Protein AF-A0A420VRX1-F1 (afdb_monomer_lite)

Secondary structure (DSSP, 8-state):
---------TT-EEEETTT--EEE--TTS-------TT-EEEEE-SSB--EEEEGGG--S----PBPP--------------SHHHHHHHHHHHHTTSSS---PPP-

Sequence (107 aa):
MSADTTLLLRGINLLNLNSKKHTVSDEYGNFVLDYKLGDTIEFRHDHWQTKLVFGDKLTDSIFLKKRPIVLDEIVITRNRRNKEIDDLKEIEKEKNRETDHFFLRTF

Structure (mmCIF, N/CA/C/O backbone):
data_AF-A0A420VRX1-F1
#
_entry.id   AF-A0A420VRX1-F1
#
loop_
_atom_site.group_PDB
_atom_site.id
_atom_site.type_symbol
_atom_site.label_atom_id
_atom_site.label_alt_id
_atom_site.label_comp_id
_atom_site.label_asym_id
_atom_site.label_entity_id
_atom_site.label_seq_id
_atom_site.pdbx_PDB_ins_code
_atom_site.Cartn_x
_atom_site.Cartn_y
_atom_site.Cartn_z
_atom_site.occupancy
_atom_site.B_iso_or_equiv
_atom_site.auth_seq_id
_atom_site.auth_comp_id
_atom_site.auth_asym_id
_atom_site.auth_atom_id
_atom_site.pdbx_PDB_model_num
ATOM 1 N N . MET A 1 1 ? 8.529 -24.972 -19.224 1.00 35.50 1 MET A N 1
ATOM 2 C CA . MET A 1 1 ? 8.164 -24.905 -17.795 1.00 35.50 1 MET A CA 1
ATOM 3 C C . MET A 1 1 ? 8.775 -23.620 -17.258 1.00 35.50 1 MET A C 1
ATOM 5 O O . MET A 1 1 ? 9.970 -23.602 -17.005 1.00 35.50 1 MET A O 1
ATOM 9 N N . SER A 1 2 ? 8.023 -22.516 -17.261 1.00 42.00 2 SER A N 1
ATOM 10 C CA . SER A 1 2 ? 8.508 -21.239 -16.720 1.00 42.00 2 SER A CA 1
ATOM 11 C C . SER A 1 2 ? 8.392 -21.320 -15.204 1.00 42.00 2 SER A C 1
ATOM 13 O O . SER A 1 2 ? 7.307 -21.601 -14.705 1.00 42.00 2 SER A O 1
ATOM 15 N N . ALA A 1 3 ? 9.500 -21.162 -14.485 1.00 43.56 3 ALA A N 1
ATOM 16 C CA . ALA A 1 3 ? 9.465 -21.044 -13.037 1.00 43.56 3 ALA A CA 1
ATOM 17 C C . ALA A 1 3 ? 8.755 -19.728 -12.695 1.00 43.56 3 ALA A C 1
ATOM 19 O O . ALA A 1 3 ? 9.306 -18.655 -12.932 1.00 43.56 3 ALA A O 1
ATOM 20 N N . ASP A 1 4 ? 7.531 -19.804 -12.175 1.00 49.28 4 ASP A N 1
ATOM 21 C CA . ASP A 1 4 ? 6.858 -18.658 -11.564 1.00 49.28 4 ASP A CA 1
ATOM 22 C C . ASP A 1 4 ? 7.532 -18.367 -10.217 1.00 49.28 4 ASP A C 1
ATOM 24 O O . ASP A 1 4 ? 7.022 -18.679 -9.140 1.00 49.28 4 ASP A O 1
ATOM 28 N N . THR A 1 5 ? 8.743 -17.809 -10.262 1.00 55.91 5 THR A N 1
ATOM 29 C CA . THR A 1 5 ? 9.419 -17.288 -9.078 1.00 55.91 5 THR A CA 1
ATOM 30 C C . THR A 1 5 ? 8.644 -16.057 -8.625 1.00 55.91 5 THR A C 1
ATOM 32 O O . THR A 1 5 ? 8.841 -14.949 -9.126 1.00 55.91 5 THR A O 1
ATOM 35 N N . THR A 1 6 ? 7.719 -16.258 -7.686 1.00 69.81 6 THR A N 1
ATOM 36 C CA . THR A 1 6 ? 7.049 -15.163 -6.982 1.00 69.81 6 THR A CA 1
ATOM 37 C C . THR A 1 6 ? 8.113 -14.422 -6.181 1.00 69.81 6 THR A C 1
ATOM 39 O O . THR A 1 6 ? 8.519 -14.854 -5.105 1.00 69.81 6 THR A O 1
ATOM 42 N N . LEU A 1 7 ? 8.641 -13.346 -6.760 1.00 82.38 7 LEU A N 1
ATOM 43 C CA . LEU A 1 7 ? 9.649 -12.512 -6.123 1.00 82.38 7 LEU A CA 1
ATOM 44 C C . LEU A 1 7 ? 9.024 -11.824 -4.905 1.00 82.38 7 LEU A C 1
ATOM 46 O O . LEU A 1 7 ? 8.075 -11.054 -5.050 1.00 82.38 7 LEU A O 1
ATOM 50 N N . LEU A 1 8 ? 9.578 -12.084 -3.720 1.00 90.12 8 LEU A N 1
ATOM 51 C CA . LEU A 1 8 ? 9.213 -11.374 -2.497 1.00 90.12 8 LEU A CA 1
ATOM 52 C C . LEU A 1 8 ? 9.665 -9.915 -2.605 1.00 90.12 8 LEU A C 1
ATOM 54 O O . LEU A 1 8 ? 10.800 -9.627 -2.993 1.00 90.12 8 LEU A O 1
ATOM 58 N N . LEU A 1 9 ? 8.757 -8.986 -2.306 1.00 89.75 9 LEU A N 1
ATOM 59 C CA . LEU A 1 9 ? 8.977 -7.563 -2.545 1.00 89.75 9 LEU A CA 1
ATOM 60 C C . LEU A 1 9 ? 9.276 -6.825 -1.243 1.00 89.75 9 LEU A C 1
ATOM 62 O O . LEU A 1 9 ? 8.374 -6.524 -0.462 1.00 89.75 9 LEU A O 1
ATOM 66 N N . ARG A 1 10 ? 10.546 -6.473 -1.054 1.00 93.81 10 ARG A N 1
ATOM 67 C CA . ARG A 1 10 ? 11.006 -5.589 0.021 1.00 93.81 10 ARG A CA 1
ATOM 68 C C . ARG A 1 10 ? 10.733 -4.122 -0.300 1.00 93.81 10 ARG A C 1
ATOM 70 O O . ARG A 1 10 ? 10.822 -3.714 -1.457 1.00 93.81 10 ARG A O 1
ATOM 77 N N . GLY A 1 11 ? 10.495 -3.315 0.733 1.00 95.00 11 GLY A N 1
ATOM 78 C CA . GLY A 1 11 ? 10.488 -1.857 0.614 1.00 95.00 11 GLY A CA 1
ATOM 79 C C . GLY A 1 11 ? 9.224 -1.280 -0.022 1.00 95.00 11 GLY A C 1
ATOM 80 O O . GLY A 1 11 ? 9.214 -0.112 -0.405 1.00 95.00 11 GLY A O 1
ATOM 81 N N . ILE A 1 12 ? 8.155 -2.068 -0.155 1.00 96.25 12 ILE A N 1
ATOM 82 C CA . ILE A 1 12 ? 6.859 -1.564 -0.608 1.00 96.25 12 ILE A CA 1
ATOM 83 C C . ILE A 1 12 ? 6.308 -0.655 0.483 1.00 96.25 12 ILE A C 1
ATOM 85 O O . ILE A 1 12 ? 6.191 -1.076 1.629 1.00 96.25 12 ILE A O 1
ATOM 89 N N . ASN A 1 13 ? 5.957 0.579 0.131 1.00 97.25 13 ASN A N 1
ATOM 90 C CA . ASN A 1 13 ? 5.291 1.493 1.047 1.00 97.25 13 ASN A CA 1
ATOM 91 C C . ASN A 1 13 ? 3.803 1.167 1.070 1.00 97.25 13 ASN A C 1
ATOM 93 O O . ASN A 1 13 ? 3.157 1.159 0.019 1.00 97.25 13 ASN A O 1
ATOM 97 N N . LEU A 1 14 ? 3.266 0.932 2.260 1.00 97.31 14 LEU A N 1
ATOM 98 C CA . LEU A 1 14 ? 1.847 0.719 2.474 1.00 97.31 14 LEU A CA 1
ATOM 99 C C . LEU A 1 14 ? 1.267 1.910 3.221 1.00 97.31 14 LEU A C 1
ATOM 101 O O . LEU A 1 14 ? 1.816 2.327 4.238 1.00 97.31 14 LEU A O 1
ATOM 105 N N . LEU A 1 15 ? 0.145 2.432 2.740 1.00 97.94 15 LEU A N 1
ATOM 106 C CA . LEU A 1 15 ? -0.564 3.550 3.351 1.00 97.94 15 LEU A CA 1
ATOM 107 C C . LEU A 1 15 ? -2.050 3.222 3.438 1.00 97.94 15 LEU A C 1
ATOM 109 O O . LEU A 1 15 ? -2.711 3.028 2.423 1.00 97.94 15 LEU A O 1
ATOM 113 N N . ASN A 1 16 ? -2.600 3.224 4.646 1.00 97.44 16 ASN A N 1
ATOM 114 C CA . ASN A 1 16 ? -4.042 3.247 4.825 1.00 97.44 16 ASN A CA 1
ATOM 115 C C . ASN A 1 16 ? -4.537 4.678 4.550 1.00 97.44 16 ASN A C 1
ATOM 117 O O . ASN A 1 16 ? -4.224 5.616 5.288 1.00 97.44 16 ASN A O 1
ATOM 121 N N . LEU A 1 17 ? -5.301 4.860 3.474 1.00 96.94 17 LEU A N 1
ATOM 122 C CA . LEU A 1 17 ? -5.764 6.174 3.029 1.00 96.94 17 LEU A CA 1
ATOM 123 C C . LEU A 1 17 ? -6.751 6.819 4.009 1.00 96.94 17 LEU A C 1
ATOM 125 O O . LEU A 1 17 ? -6.843 8.051 4.038 1.00 96.94 17 LEU A O 1
ATOM 129 N N . ASN A 1 18 ? -7.435 6.015 4.822 1.00 96.81 18 ASN A N 1
ATOM 130 C CA . ASN A 1 18 ? -8.420 6.456 5.802 1.00 96.81 18 ASN A CA 1
ATOM 131 C C . ASN A 1 18 ? -7.734 6.881 7.105 1.00 96.81 18 ASN A C 1
ATOM 133 O O . ASN A 1 18 ? -7.884 8.019 7.543 1.00 96.81 18 ASN A O 1
ATOM 137 N N . SER A 1 19 ? -6.944 5.987 7.708 1.00 96.12 19 SER A N 1
ATOM 138 C CA . SER A 1 19 ? -6.298 6.240 9.007 1.00 96.12 19 SER A CA 1
ATOM 139 C C . SER A 1 19 ? -4.973 7.002 8.916 1.00 96.12 19 SER A C 1
ATOM 141 O O . SER A 1 19 ? -4.454 7.439 9.940 1.00 96.12 19 SER A O 1
ATOM 143 N N . LYS A 1 20 ? -4.406 7.143 7.710 1.00 96.31 20 LYS A N 1
ATOM 144 C CA . LYS A 1 20 ? -3.068 7.706 7.435 1.00 96.31 20 LYS A CA 1
ATOM 145 C C . LYS A 1 20 ? -1.904 6.948 8.084 1.00 96.31 20 LYS A C 1
ATOM 147 O O . LYS A 1 20 ? -0.760 7.396 8.002 1.00 96.31 20 LYS A O 1
ATOM 152 N N . LYS A 1 21 ? -2.164 5.782 8.684 1.00 96.38 21 LYS A N 1
ATOM 153 C CA . LYS A 1 21 ? -1.115 4.864 9.133 1.00 96.38 21 LYS A CA 1
ATOM 154 C C . LYS A 1 21 ? -0.361 4.322 7.924 1.00 96.38 21 LYS A C 1
ATOM 156 O O . LYS A 1 21 ? -0.970 4.006 6.901 1.00 96.38 21 LYS A O 1
ATOM 161 N N . HIS A 1 22 ? 0.951 4.199 8.061 1.00 96.62 22 HIS A N 1
ATOM 162 C CA . HIS A 1 22 ? 1.812 3.669 7.018 1.00 96.62 22 HIS A CA 1
ATOM 163 C C . HIS A 1 22 ? 2.835 2.695 7.593 1.00 96.62 22 HIS A C 1
ATOM 165 O O . HIS A 1 22 ? 3.168 2.752 8.776 1.00 96.62 22 HIS A O 1
ATOM 171 N N . THR A 1 23 ? 3.308 1.796 6.741 1.00 97.31 23 THR A N 1
ATOM 172 C CA . THR A 1 23 ? 4.361 0.828 7.049 1.00 97.31 23 THR A CA 1
ATOM 173 C C . THR A 1 23 ? 5.146 0.511 5.777 1.00 97.31 23 THR A C 1
ATOM 175 O O . THR A 1 23 ? 4.786 0.959 4.684 1.00 97.31 23 THR A O 1
ATOM 178 N N . VAL A 1 24 ? 6.217 -0.261 5.914 1.00 97.00 24 VAL A N 1
ATOM 179 C CA . VAL A 1 24 ? 7.065 -0.692 4.802 1.00 97.00 24 VAL A CA 1
ATOM 180 C C . VAL A 1 24 ? 7.262 -2.199 4.887 1.00 97.00 24 VAL A C 1
ATOM 182 O O . VAL A 1 24 ? 7.412 -2.731 5.986 1.00 97.00 24 VAL A O 1
ATOM 185 N N . SER A 1 25 ? 7.257 -2.887 3.742 1.00 96.56 25 SER A N 1
ATOM 186 C CA . SER A 1 25 ? 7.525 -4.325 3.727 1.00 96.56 25 SER A CA 1
ATOM 187 C C . SER A 1 25 ? 8.985 -4.655 4.058 1.00 96.56 25 SER A C 1
ATOM 189 O O . SER A 1 25 ? 9.915 -3.968 3.616 1.00 96.56 25 SER A O 1
ATOM 191 N N . ASP A 1 26 ? 9.179 -5.723 4.832 1.00 94.56 26 ASP A N 1
ATOM 192 C CA . ASP A 1 26 ? 10.488 -6.214 5.264 1.00 94.56 26 ASP A CA 1
ATOM 193 C C . ASP A 1 26 ? 11.259 -6.935 4.139 1.00 94.56 26 ASP A C 1
ATOM 195 O O . ASP A 1 26 ? 10.848 -6.963 2.978 1.00 94.56 26 ASP A O 1
ATOM 199 N N . GLU A 1 27 ? 12.421 -7.504 4.466 1.00 92.62 27 GLU A N 1
ATOM 200 C CA . GLU A 1 27 ? 13.273 -8.218 3.504 1.00 92.62 27 GLU A CA 1
ATOM 201 C C . GLU A 1 27 ? 12.652 -9.492 2.912 1.00 92.62 27 GLU A C 1
ATOM 203 O O . GLU A 1 27 ? 13.061 -9.919 1.833 1.00 92.62 27 GLU A O 1
ATOM 208 N N . TYR A 1 28 ? 11.627 -10.038 3.563 1.00 92.38 28 TYR A N 1
ATOM 209 C CA . TYR A 1 28 ? 10.857 -11.195 3.113 1.00 92.38 28 TYR A CA 1
ATOM 210 C C . TYR A 1 28 ? 9.507 -10.786 2.501 1.00 92.38 28 TYR A C 1
ATOM 212 O O . TYR A 1 28 ? 8.710 -11.643 2.129 1.00 92.38 28 TYR A O 1
ATOM 220 N N . GLY A 1 29 ? 9.240 -9.483 2.362 1.00 91.62 29 GLY A N 1
ATOM 221 C CA . GLY A 1 29 ? 7.997 -8.951 1.811 1.00 91.62 29 GLY A CA 1
ATOM 222 C C . GLY A 1 29 ? 6.806 -8.966 2.771 1.00 91.62 29 GLY A C 1
ATOM 223 O O . GLY A 1 29 ? 5.689 -8.682 2.335 1.00 91.62 29 GLY A O 1
ATOM 224 N N . ASN A 1 30 ? 7.016 -9.248 4.059 1.00 94.69 30 ASN A N 1
ATOM 225 C CA . ASN A 1 30 ? 5.960 -9.182 5.067 1.00 94.69 30 ASN A CA 1
ATOM 226 C C . ASN A 1 30 ? 5.717 -7.738 5.504 1.00 94.69 30 ASN A C 1
ATOM 228 O O . ASN A 1 30 ? 6.609 -6.890 5.453 1.00 94.69 30 ASN A O 1
ATOM 232 N N . PHE A 1 31 ? 4.508 -7.459 5.981 1.00 94.38 31 PHE A N 1
ATOM 233 C CA . PHE A 1 31 ? 4.143 -6.159 6.530 1.00 94.38 31 PHE A CA 1
ATOM 234 C C . PHE A 1 31 ? 3.074 -6.311 7.610 1.00 94.38 31 PHE A C 1
ATOM 236 O O . PHE A 1 31 ? 2.292 -7.259 7.606 1.00 94.38 31 PHE A O 1
ATOM 243 N N . VAL A 1 32 ? 3.012 -5.335 8.514 1.00 94.81 32 VAL A N 1
ATOM 244 C CA . VAL A 1 32 ? 1.953 -5.223 9.522 1.00 94.81 32 VAL A CA 1
ATOM 245 C C . VAL A 1 32 ? 1.371 -3.819 9.441 1.00 94.81 32 VAL A C 1
ATOM 247 O O . VAL A 1 32 ? 2.095 -2.834 9.594 1.00 94.81 32 VAL A O 1
A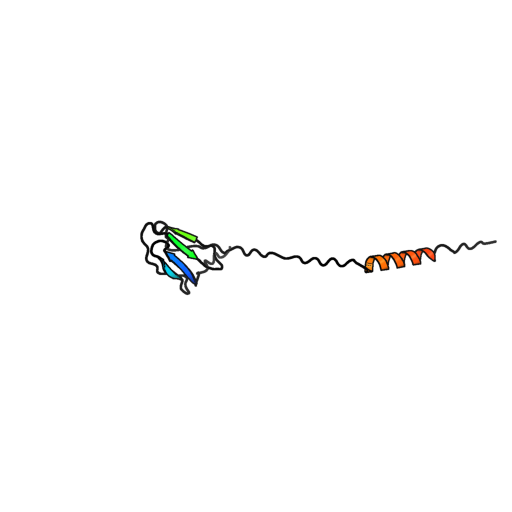TOM 250 N N . LEU A 1 33 ? 0.070 -3.730 9.171 1.00 94.19 33 LEU A N 1
ATOM 251 C CA . LEU A 1 33 ? -0.664 -2.473 9.083 1.00 94.19 33 LEU A CA 1
ATOM 252 C C . LEU A 1 33 ? -2.067 -2.655 9.657 1.00 94.19 33 LEU A C 1
ATOM 254 O O . LEU A 1 33 ? -2.837 -3.476 9.163 1.00 94.19 33 LEU A O 1
ATOM 258 N N . ASP A 1 34 ? -2.418 -1.849 10.656 1.00 93.69 34 ASP A N 1
ATOM 259 C CA . ASP A 1 34 ? -3.781 -1.833 11.182 1.00 93.69 34 ASP A CA 1
ATOM 260 C C . ASP A 1 34 ? -4.750 -1.254 10.141 1.00 93.69 34 ASP A C 1
ATOM 262 O O . ASP A 1 34 ? -4.544 -0.150 9.616 1.00 93.69 34 ASP A O 1
ATOM 266 N N . TYR A 1 35 ? -5.851 -1.958 9.895 1.00 94.75 35 TYR A N 1
ATOM 267 C CA . TYR A 1 35 ? -6.924 -1.492 9.023 1.00 94.75 35 TYR A CA 1
ATOM 268 C C . TYR A 1 35 ? -8.295 -1.907 9.558 1.00 94.75 35 TYR A C 1
ATOM 270 O O . TYR A 1 35 ? -8.415 -2.812 10.385 1.00 94.75 35 TYR A O 1
ATOM 278 N N . LYS A 1 36 ? -9.334 -1.214 9.097 1.00 95.69 36 LYS A N 1
ATOM 279 C CA . LYS A 1 36 ? -10.735 -1.574 9.325 1.00 95.69 36 LYS A CA 1
ATOM 280 C C . LYS A 1 36 ? -11.375 -2.031 8.019 1.00 95.69 36 LYS A C 1
ATOM 282 O O . LYS A 1 36 ? -10.954 -1.625 6.935 1.00 95.69 36 LYS A O 1
ATOM 287 N N . LEU A 1 37 ? -12.423 -2.842 8.128 1.00 94.62 37 LEU A N 1
ATOM 288 C CA . LEU A 1 37 ? -13.297 -3.137 6.992 1.00 94.62 37 LEU A CA 1
ATOM 289 C C . LEU A 1 37 ? -13.833 -1.818 6.405 1.00 94.62 37 LEU A C 1
ATOM 291 O O . LEU A 1 37 ? -14.197 -0.906 7.150 1.00 94.62 37 LEU A O 1
ATOM 295 N N . GLY A 1 38 ? -13.806 -1.702 5.079 1.00 93.56 38 GLY A N 1
ATOM 296 C CA . GLY A 1 38 ? -14.081 -0.467 4.335 1.00 93.56 38 GLY A CA 1
ATOM 297 C C . GLY A 1 38 ? -12.901 0.504 4.141 1.00 93.56 38 GLY A C 1
ATOM 298 O O . GLY A 1 38 ? -13.026 1.441 3.348 1.00 93.56 38 GLY A O 1
ATOM 299 N N . ASP A 1 39 ? -11.749 0.303 4.793 1.00 96.69 39 ASP A N 1
ATOM 300 C CA . ASP A 1 39 ? -10.557 1.123 4.528 1.00 96.69 39 ASP A CA 1
ATOM 301 C C . ASP A 1 39 ? -9.966 0.825 3.143 1.00 96.69 39 ASP A C 1
ATOM 303 O O . ASP A 1 39 ? -10.139 -0.258 2.586 1.00 96.69 39 ASP A O 1
ATOM 307 N N . THR A 1 40 ? -9.216 1.777 2.586 1.00 97.25 40 THR A N 1
ATOM 308 C CA . THR A 1 40 ? -8.427 1.559 1.364 1.00 97.25 40 THR A CA 1
ATOM 309 C C . THR A 1 40 ? -6.938 1.591 1.677 1.00 97.25 40 THR A C 1
ATOM 311 O O . THR A 1 40 ? -6.430 2.572 2.219 1.00 97.25 40 THR A O 1
ATOM 314 N N . ILE A 1 41 ? -6.228 0.529 1.301 1.00 97.75 41 ILE A N 1
ATOM 315 C CA . ILE A 1 41 ? -4.779 0.399 1.454 1.00 97.75 41 ILE A CA 1
ATOM 316 C C . ILE A 1 41 ? -4.110 0.639 0.099 1.00 97.75 41 ILE A C 1
ATOM 318 O O . ILE A 1 41 ? -4.406 -0.036 -0.890 1.00 97.75 41 ILE A O 1
ATOM 322 N N . GLU A 1 42 ? -3.205 1.612 0.058 1.00 97.69 42 GLU A N 1
ATOM 323 C CA . GLU A 1 42 ? -2.322 1.899 -1.068 1.00 97.69 42 GLU A CA 1
ATOM 324 C C . GLU A 1 42 ? -0.995 1.161 -0.905 1.00 97.69 42 GLU A C 1
ATOM 326 O O . GLU A 1 42 ? -0.344 1.277 0.127 1.00 97.69 42 GLU A O 1
ATOM 331 N N . PHE A 1 43 ? -0.578 0.459 -1.958 1.00 97.06 43 PHE A N 1
ATOM 332 C CA . PHE A 1 43 ? 0.731 -0.171 -2.098 1.00 97.06 43 PHE A CA 1
ATOM 333 C C . PHE A 1 43 ? 1.527 0.591 -3.154 1.00 97.06 43 PHE A C 1
ATOM 335 O O . PHE A 1 43 ? 1.123 0.633 -4.321 1.00 97.06 43 PHE A O 1
ATOM 342 N N . ARG A 1 44 ? 2.660 1.183 -2.767 1.00 95.88 44 ARG A N 1
ATOM 343 C CA . ARG A 1 44 ? 3.455 2.070 -3.622 1.00 95.88 44 ARG A CA 1
ATOM 344 C C . ARG A 1 44 ? 4.938 1.720 -3.603 1.00 95.88 44 ARG A C 1
ATOM 346 O O . ARG A 1 44 ? 5.540 1.531 -2.549 1.00 95.88 44 ARG A O 1
ATOM 353 N N . HIS A 1 45 ? 5.539 1.705 -4.787 1.00 94.56 45 HIS A N 1
ATOM 354 C CA . HIS A 1 45 ? 6.975 1.528 -4.977 1.00 94.56 45 HIS A CA 1
ATOM 355 C C . HIS A 1 45 ? 7.409 2.102 -6.330 1.00 94.56 45 HIS A C 1
ATOM 357 O O . HIS A 1 45 ? 6.599 2.186 -7.252 1.00 94.56 45 HIS A O 1
ATOM 363 N N . ASP A 1 46 ? 8.683 2.453 -6.475 1.00 88.81 46 ASP A N 1
ATOM 364 C CA . ASP A 1 46 ? 9.189 3.134 -7.674 1.00 88.81 46 ASP A CA 1
ATOM 365 C C . ASP A 1 46 ? 9.141 2.243 -8.918 1.00 88.81 46 ASP A C 1
ATOM 367 O O . ASP A 1 46 ? 8.741 2.679 -9.997 1.00 88.81 46 ASP A O 1
ATOM 371 N N . HIS A 1 47 ? 9.469 0.962 -8.745 1.00 88.75 47 HIS A N 1
ATOM 372 C CA . HIS A 1 47 ? 9.531 -0.028 -9.827 1.00 88.75 47 HIS A CA 1
ATOM 373 C C . HIS A 1 47 ? 8.222 -0.809 -10.066 1.00 88.75 47 HIS A C 1
ATOM 375 O O . HIS A 1 47 ? 8.131 -1.570 -11.032 1.00 88.75 47 HIS A O 1
ATOM 381 N N . TRP A 1 48 ? 7.204 -0.642 -9.212 1.00 91.06 48 TRP A N 1
ATOM 382 C CA . TRP A 1 48 ? 5.954 -1.420 -9.261 1.00 91.06 48 TRP A CA 1
ATOM 383 C C . TRP A 1 48 ? 4.736 -0.510 -9.392 1.00 91.06 48 TRP A C 1
ATOM 385 O O . TRP A 1 48 ? 4.700 0.597 -8.860 1.00 91.06 48 TRP A O 1
ATOM 395 N N . GLN A 1 49 ? 3.735 -0.939 -10.156 1.00 92.25 49 GLN A N 1
ATOM 396 C CA . GLN A 1 49 ? 2.503 -0.174 -10.319 1.00 92.25 49 GLN A CA 1
ATOM 397 C C . GLN A 1 49 ? 1.819 -0.008 -8.963 1.00 92.25 49 GLN A C 1
ATOM 399 O O . GLN A 1 49 ? 1.724 -0.966 -8.193 1.00 92.25 49 GLN A O 1
ATOM 404 N N . THR A 1 50 ? 1.346 1.209 -8.690 1.00 94.69 50 THR A N 1
ATOM 405 C CA . THR A 1 50 ? 0.582 1.481 -7.475 1.00 94.69 50 THR A CA 1
ATOM 406 C C . THR A 1 50 ? -0.6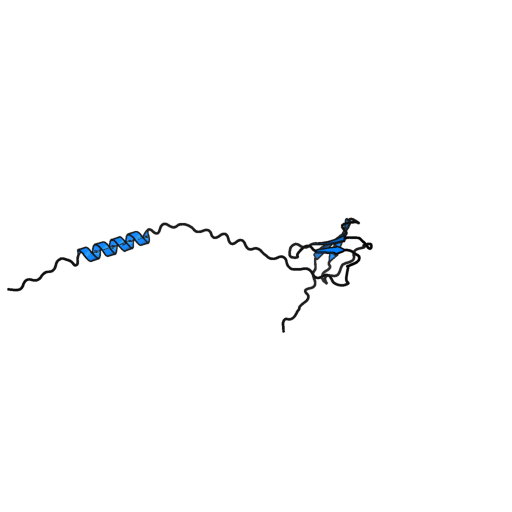96 0.657 -7.503 1.00 94.69 50 THR A C 1
ATOM 408 O O . THR A 1 50 ? -1.403 0.633 -8.513 1.00 94.69 50 THR A O 1
ATOM 411 N N . LYS A 1 51 ? -0.992 -0.024 -6.399 1.00 95.44 51 LYS A N 1
ATOM 412 C CA . LYS A 1 51 ? -2.197 -0.840 -6.258 1.00 95.44 51 LYS A CA 1
ATOM 413 C C . LYS A 1 51 ? -3.010 -0.341 -5.077 1.00 95.44 51 LYS A C 1
ATOM 415 O O . LYS A 1 51 ? -2.459 -0.096 -4.010 1.00 95.44 51 LYS A O 1
ATOM 420 N N . LEU A 1 52 ? -4.315 -0.219 -5.278 1.00 96.56 52 LEU A N 1
ATOM 421 C CA . LEU A 1 52 ? -5.278 0.101 -4.232 1.00 96.56 52 LEU A CA 1
ATOM 422 C C . LEU A 1 52 ? -6.094 -1.151 -3.931 1.00 96.56 52 LEU A C 1
ATOM 424 O O . LEU A 1 52 ? -6.593 -1.802 -4.852 1.00 96.56 52 LEU A O 1
ATOM 428 N N . VAL A 1 53 ? -6.213 -1.495 -2.653 1.00 96.12 53 VAL A N 1
ATOM 429 C CA . VAL A 1 53 ? -6.991 -2.649 -2.197 1.00 96.12 53 VAL A CA 1
ATOM 430 C C . VAL A 1 53 ? -7.895 -2.211 -1.057 1.00 96.12 53 VAL A C 1
ATOM 432 O O . VAL A 1 53 ? -7.442 -1.584 -0.103 1.00 96.12 53 VAL A O 1
ATOM 435 N N . PHE A 1 54 ? -9.181 -2.532 -1.162 1.00 95.88 54 PHE A N 1
ATOM 436 C CA . PHE A 1 54 ? -10.123 -2.347 -0.061 1.00 95.88 54 PHE A CA 1
ATOM 437 C C . PHE A 1 54 ? -9.850 -3.387 1.024 1.00 95.88 54 PHE A C 1
ATOM 439 O O . PHE A 1 54 ? -9.591 -4.541 0.689 1.00 95.88 54 PHE A O 1
ATOM 446 N N . GLY A 1 55 ? -9.955 -3.004 2.296 1.00 92.62 55 GLY A N 1
ATOM 447 C CA . GLY A 1 55 ? -9.746 -3.892 3.442 1.00 92.62 55 GLY A CA 1
ATOM 448 C C . GLY A 1 55 ? -10.567 -5.179 3.343 1.00 92.62 55 GLY A C 1
ATOM 449 O O . GLY A 1 55 ? -10.050 -6.259 3.595 1.00 92.62 55 GLY A O 1
ATOM 450 N N . ASP A 1 56 ? -11.796 -5.086 2.834 1.00 93.50 56 ASP A N 1
ATOM 451 C CA . ASP A 1 56 ? -12.705 -6.230 2.652 1.00 93.50 56 ASP A CA 1
ATOM 452 C C . ASP A 1 56 ? -12.232 -7.230 1.582 1.00 93.50 56 ASP A C 1
ATOM 454 O O . ASP A 1 56 ? -12.735 -8.346 1.491 1.00 93.50 56 ASP A O 1
ATOM 458 N N . LYS A 1 57 ? -11.292 -6.816 0.727 1.00 92.75 57 LYS A N 1
ATOM 459 C CA . LYS A 1 57 ? -10.703 -7.612 -0.358 1.00 92.75 57 LYS A CA 1
ATOM 460 C C . LYS A 1 57 ? -9.221 -7.897 -0.120 1.00 92.75 57 LYS A C 1
ATOM 462 O O . LYS A 1 57 ? -8.533 -8.322 -1.051 1.00 92.75 57 LYS A O 1
ATOM 467 N N . LEU A 1 58 ? -8.712 -7.611 1.078 1.00 91.88 58 LEU A N 1
ATOM 468 C CA . LEU A 1 58 ? -7.329 -7.895 1.421 1.00 91.88 58 LEU A CA 1
ATOM 469 C C . LEU A 1 58 ? -7.159 -9.410 1.576 1.00 91.88 58 LEU A C 1
ATOM 471 O O . LEU A 1 58 ? -7.879 -10.056 2.330 1.00 91.88 58 LEU A O 1
ATOM 475 N N . THR A 1 59 ? -6.215 -9.970 0.833 1.00 90.19 59 THR A N 1
ATOM 476 C CA . THR A 1 59 ? -5.832 -11.383 0.898 1.00 90.19 59 THR A CA 1
ATOM 477 C C . THR A 1 59 ? -4.474 -11.522 1.574 1.00 90.19 59 THR A C 1
ATOM 479 O O . THR A 1 59 ? -3.716 -10.554 1.633 1.00 90.19 59 THR A O 1
ATOM 482 N N . ASP A 1 60 ? -4.123 -12.739 1.992 1.00 86.88 60 ASP A N 1
ATOM 483 C CA . ASP A 1 60 ? -2.826 -13.047 2.622 1.00 86.88 60 ASP A CA 1
ATOM 484 C C . ASP A 1 60 ? -1.621 -12.685 1.740 1.00 86.88 60 ASP A C 1
ATOM 486 O O . ASP A 1 60 ? -0.508 -12.495 2.220 1.00 86.88 60 ASP A O 1
ATOM 490 N N . SER A 1 61 ? -1.823 -12.594 0.424 1.00 90.00 61 SER A N 1
ATOM 491 C CA . SER A 1 61 ? -0.788 -12.217 -0.536 1.00 90.00 61 SER A CA 1
ATOM 492 C C . SER A 1 61 ? -1.286 -11.153 -1.503 1.00 90.00 61 SER A C 1
ATOM 494 O O . SER A 1 61 ? -2.400 -11.237 -2.024 1.00 90.00 61 SER A O 1
ATOM 496 N N . ILE A 1 62 ? -0.433 -10.166 -1.787 1.00 91.44 62 ILE A N 1
ATOM 497 C CA . ILE A 1 62 ? -0.706 -9.083 -2.734 1.00 91.44 62 ILE A CA 1
ATOM 498 C C . ILE A 1 62 ? 0.313 -9.124 -3.869 1.00 91.44 62 ILE A C 1
ATOM 500 O O . ILE A 1 62 ? 1.499 -8.882 -3.679 1.00 91.44 62 ILE A O 1
ATOM 504 N N . PHE A 1 63 ? -0.177 -9.360 -5.085 1.00 91.25 63 PHE A N 1
ATOM 505 C CA . PHE A 1 63 ? 0.647 -9.321 -6.291 1.00 91.25 63 PHE A CA 1
ATOM 506 C C . PHE A 1 63 ? 0.663 -7.919 -6.904 1.00 91.25 63 PHE A C 1
ATOM 508 O O . PHE A 1 63 ? -0.403 -7.333 -7.156 1.00 91.25 63 PHE A O 1
ATOM 515 N N . LEU A 1 64 ? 1.866 -7.406 -7.171 1.00 90.69 64 LEU A N 1
ATOM 516 C CA . LEU A 1 64 ? 2.105 -6.140 -7.863 1.00 90.69 64 LEU A CA 1
ATOM 517 C C . LEU A 1 64 ? 2.634 -6.391 -9.277 1.00 90.69 64 LEU A C 1
ATOM 519 O O . LEU A 1 64 ? 3.388 -7.330 -9.523 1.00 90.69 64 LEU A O 1
ATOM 523 N N . LYS A 1 65 ? 2.250 -5.526 -10.218 1.00 90.38 65 LYS A N 1
ATOM 524 C CA . LYS A 1 65 ? 2.749 -5.568 -11.598 1.00 90.38 65 LYS A CA 1
ATOM 525 C C . LYS A 1 65 ? 3.957 -4.654 -11.736 1.00 90.38 65 LYS A C 1
ATOM 527 O O . LYS A 1 65 ? 3.932 -3.526 -11.243 1.00 90.38 65 LYS A O 1
ATOM 532 N N . LYS A 1 66 ? 5.009 -5.119 -12.411 1.00 87.12 66 LYS A N 1
ATOM 533 C CA . LYS A 1 66 ? 6.189 -4.291 -12.690 1.00 87.12 66 LYS A CA 1
ATOM 534 C C . LYS A 1 66 ? 5.778 -3.109 -13.569 1.00 87.12 66 LYS A C 1
ATOM 536 O O . LYS A 1 66 ? 4.978 -3.281 -14.492 1.00 87.12 66 LYS A O 1
ATOM 541 N N . ARG A 1 67 ? 6.280 -1.905 -13.278 1.00 85.81 67 ARG A N 1
ATOM 542 C CA . ARG A 1 67 ? 6.041 -0.755 -14.162 1.00 85.81 67 ARG A CA 1
ATOM 543 C C . ARG A 1 67 ? 6.755 -0.994 -15.496 1.00 85.81 67 ARG A C 1
ATOM 545 O O . ARG A 1 67 ? 7.904 -1.442 -15.476 1.00 85.81 67 ARG A O 1
ATOM 552 N N . PRO A 1 68 ? 6.105 -0.719 -16.638 1.00 79.62 68 PRO A N 1
ATOM 553 C CA . PRO A 1 68 ? 6.797 -0.724 -17.916 1.00 79.62 68 PRO A CA 1
ATOM 554 C C . PRO A 1 68 ? 7.850 0.389 -17.907 1.00 79.62 68 PRO A C 1
ATOM 556 O O . PRO A 1 68 ? 7.564 1.513 -17.496 1.00 79.62 68 PRO A O 1
ATOM 559 N N . ILE A 1 69 ? 9.068 0.066 -18.333 1.00 70.62 69 ILE A N 1
ATOM 560 C CA . ILE A 1 69 ? 10.098 1.070 -18.597 1.00 70.62 69 ILE A CA 1
ATOM 561 C C . ILE A 1 69 ? 9.834 1.555 -20.020 1.00 70.62 69 ILE A C 1
ATOM 563 O O . ILE A 1 69 ? 10.010 0.791 -20.967 1.00 70.62 69 ILE A O 1
ATOM 567 N N . VAL A 1 70 ? 9.369 2.793 -20.169 1.00 66.56 70 VAL A N 1
ATOM 568 C CA . VAL A 1 70 ? 9.326 3.455 -21.476 1.00 66.56 70 VAL A CA 1
ATOM 569 C C . VAL A 1 70 ? 10.705 4.072 -21.685 1.00 66.56 70 VAL A C 1
ATOM 571 O O . VAL A 1 70 ? 11.077 5.009 -20.983 1.00 66.56 70 VAL A O 1
ATOM 574 N N . LEU A 1 71 ? 11.498 3.481 -22.576 1.00 61.75 71 LEU A N 1
ATOM 575 C CA . LEU A 1 71 ? 12.744 4.075 -23.050 1.00 61.7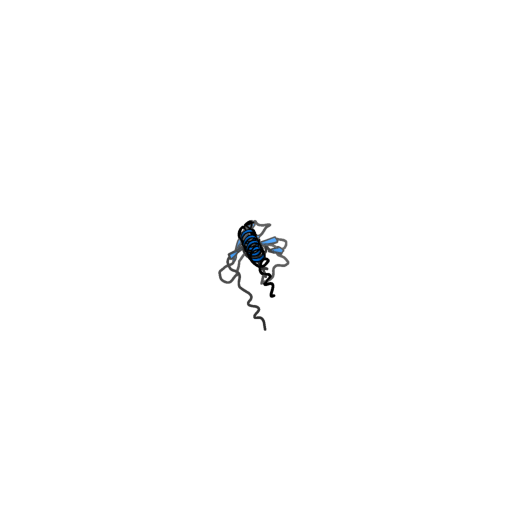5 71 LEU A CA 1
ATOM 576 C C . LEU A 1 71 ? 12.395 4.937 -24.265 1.00 61.75 71 LEU A C 1
ATOM 578 O O . LEU A 1 71 ? 12.141 4.397 -25.339 1.00 61.75 71 LEU A O 1
ATOM 582 N N . ASP A 1 72 ? 12.359 6.256 -24.094 1.00 58.41 72 ASP A N 1
ATOM 583 C CA . ASP A 1 72 ? 12.296 7.177 -25.230 1.00 58.41 72 ASP A CA 1
ATOM 584 C C . ASP A 1 72 ? 13.695 7.272 -25.853 1.00 58.41 72 ASP A C 1
ATOM 586 O O . ASP A 1 72 ? 14.581 7.971 -25.354 1.00 58.41 72 ASP A O 1
ATOM 590 N N . GLU A 1 73 ? 13.921 6.533 -26.939 1.00 52.53 73 GLU A N 1
ATOM 591 C CA . GLU A 1 73 ? 15.129 6.687 -27.748 1.00 52.53 73 GLU A CA 1
ATOM 592 C C . GLU A 1 73 ? 15.076 8.023 -28.504 1.00 52.53 73 GLU A C 1
ATOM 594 O O . GLU A 1 73 ? 14.339 8.192 -29.477 1.00 52.53 73 GLU A O 1
ATOM 599 N N . ILE A 1 74 ? 15.888 8.993 -28.079 1.00 66.44 74 ILE A N 1
ATOM 600 C CA . ILE A 1 74 ? 16.097 10.229 -28.838 1.00 66.44 74 ILE A CA 1
ATOM 601 C C . ILE A 1 74 ? 17.093 9.928 -29.964 1.00 66.44 74 ILE A C 1
ATOM 603 O O . ILE A 1 74 ? 18.308 9.929 -29.762 1.00 66.44 74 ILE A O 1
ATOM 607 N N . VAL A 1 75 ? 16.585 9.687 -31.174 1.00 60.69 75 VAL A N 1
ATOM 608 C CA . VAL A 1 75 ? 17.420 9.567 -32.378 1.00 60.69 75 VAL A CA 1
ATOM 609 C C . VAL A 1 75 ? 17.899 10.960 -32.798 1.00 60.69 75 VAL A C 1
ATOM 611 O O . VAL A 1 75 ? 17.179 11.718 -33.445 1.00 60.69 75 VAL A O 1
ATOM 614 N N . ILE A 1 76 ? 19.143 11.308 -32.458 1.00 67.56 76 ILE A N 1
ATOM 615 C CA . ILE A 1 76 ? 19.797 12.527 -32.956 1.00 67.56 76 ILE A CA 1
ATOM 616 C C . ILE A 1 76 ? 20.353 12.242 -34.357 1.00 67.56 76 ILE A C 1
ATOM 618 O O . ILE A 1 76 ? 21.482 11.777 -34.518 1.00 67.56 76 ILE A O 1
ATOM 622 N N . THR A 1 77 ? 19.578 12.536 -35.401 1.00 60.38 77 THR A N 1
ATOM 623 C CA . THR A 1 77 ? 20.080 12.481 -36.781 1.00 60.38 77 THR A CA 1
ATOM 624 C C . THR A 1 77 ? 20.848 13.766 -37.098 1.00 60.38 77 THR A C 1
ATOM 626 O O . THR A 1 77 ? 20.274 14.823 -37.357 1.00 60.38 77 THR A O 1
ATOM 629 N N . ARG A 1 78 ? 22.185 13.699 -37.092 1.00 53.47 78 ARG A N 1
ATOM 630 C CA . ARG A 1 78 ? 23.029 14.778 -37.626 1.00 53.47 78 ARG A CA 1
ATOM 631 C C . ARG A 1 78 ? 22.964 14.728 -39.150 1.00 53.47 78 ARG A C 1
ATOM 633 O O . ARG A 1 78 ? 23.522 13.819 -39.756 1.00 53.47 78 ARG A O 1
ATOM 640 N N . ASN A 1 79 ? 22.339 15.723 -39.773 1.00 58.06 79 ASN A N 1
ATOM 641 C CA . ASN A 1 79 ? 22.364 15.887 -41.226 1.00 58.06 79 ASN A CA 1
ATOM 642 C C . ASN A 1 79 ? 23.777 16.319 -41.672 1.00 58.06 79 ASN A C 1
ATOM 644 O O . ASN A 1 79 ? 24.082 17.509 -41.787 1.00 58.06 79 ASN A O 1
ATOM 648 N N . ARG A 1 80 ? 24.689 15.354 -41.846 1.00 53.66 80 ARG A N 1
ATOM 649 C CA . ARG A 1 80 ? 25.937 15.573 -42.582 1.00 53.66 80 ARG A CA 1
ATOM 650 C C . ARG A 1 80 ? 25.562 15.614 -44.060 1.00 53.66 80 ARG A C 1
ATOM 652 O O . ARG A 1 80 ? 25.307 14.584 -44.665 1.00 53.66 80 ARG A O 1
ATOM 659 N N . ARG A 1 81 ? 25.517 16.818 -44.634 1.00 52.81 81 ARG A N 1
ATOM 660 C CA . ARG A 1 81 ? 25.556 16.987 -46.090 1.00 52.81 81 ARG A CA 1
ATOM 661 C C . ARG A 1 81 ? 26.846 16.327 -46.586 1.00 52.81 81 ARG A C 1
ATOM 663 O O . ARG A 1 81 ? 27.937 16.799 -46.269 1.00 52.81 81 ARG A O 1
ATOM 670 N N . ASN A 1 82 ? 26.696 15.191 -47.263 1.00 52.53 82 ASN A N 1
ATOM 671 C CA . ASN A 1 82 ? 27.774 14.377 -47.812 1.00 52.53 82 ASN A CA 1
ATOM 672 C C . ASN A 1 82 ? 28.507 15.159 -48.903 1.00 52.53 82 ASN A C 1
ATOM 674 O O . ASN A 1 82 ? 28.026 15.239 -50.027 1.00 52.53 82 ASN A O 1
ATOM 678 N N . LYS A 1 83 ? 29.670 15.717 -48.566 1.00 56.16 83 LYS A N 1
ATOM 679 C CA . LYS A 1 83 ? 30.599 16.299 -49.545 1.00 56.16 83 LYS A CA 1
ATOM 680 C C . LYS A 1 83 ? 31.257 15.215 -50.420 1.00 56.16 83 LYS A C 1
ATOM 682 O O . LYS A 1 83 ? 31.546 15.463 -51.577 1.00 56.16 83 LYS A O 1
ATOM 687 N N . GLU A 1 84 ? 31.356 13.983 -49.908 1.00 56.31 84 GLU A N 1
ATOM 688 C CA . GLU A 1 84 ? 31.943 12.831 -50.618 1.00 56.31 84 GLU A CA 1
ATOM 689 C C . GLU A 1 84 ? 31.186 12.413 -51.892 1.00 56.31 84 GLU A C 1
ATOM 691 O O . GLU A 1 84 ? 31.794 11.860 -52.803 1.00 56.31 84 GLU A O 1
ATOM 696 N N . ILE A 1 85 ? 29.871 12.664 -51.991 1.00 53.81 85 ILE A N 1
ATOM 697 C CA . ILE A 1 85 ? 29.096 12.284 -53.191 1.00 53.81 85 ILE A CA 1
ATOM 698 C C . ILE A 1 85 ? 29.377 13.236 -54.362 1.00 53.81 85 ILE A C 1
ATOM 700 O O . ILE A 1 85 ? 29.290 12.815 -55.516 1.00 53.81 85 ILE A O 1
ATOM 704 N N . ASP A 1 86 ? 29.719 14.494 -54.083 1.00 56.53 86 ASP A N 1
ATOM 705 C CA . ASP A 1 86 ? 30.056 15.455 -55.133 1.00 56.53 86 ASP A CA 1
ATOM 706 C C . ASP A 1 86 ? 31.460 15.173 -55.693 1.00 56.53 86 ASP A C 1
ATOM 708 O O . ASP A 1 86 ? 31.620 15.138 -56.913 1.00 56.53 86 ASP A O 1
ATOM 712 N N . ASP A 1 87 ? 32.421 14.814 -54.832 1.00 57.38 87 ASP A N 1
ATOM 713 C CA . ASP A 1 87 ? 33.792 14.465 -55.238 1.00 57.38 87 ASP A CA 1
ATOM 714 C C . ASP A 1 87 ? 33.828 13.204 -56.139 1.00 57.38 87 ASP A C 1
ATOM 716 O O . ASP A 1 87 ? 34.541 13.154 -57.142 1.00 57.38 87 ASP A O 1
ATOM 720 N N . LEU A 1 88 ? 33.000 12.189 -55.843 1.00 57.31 88 LEU A N 1
ATOM 721 C CA . LEU A 1 88 ? 32.890 10.964 -56.656 1.00 57.31 88 LEU A CA 1
ATOM 722 C C . LEU A 1 88 ? 32.305 11.218 -58.057 1.00 57.31 88 LEU A C 1
ATOM 724 O O . LEU A 1 88 ? 32.733 10.590 -59.026 1.00 57.31 88 LEU A O 1
ATOM 728 N N . LYS A 1 89 ? 31.351 12.152 -58.182 1.00 58.84 89 LYS A N 1
ATOM 729 C CA . LYS A 1 89 ? 30.759 12.530 -59.478 1.00 58.84 89 LYS A CA 1
ATOM 730 C C . LYS A 1 89 ? 31.718 13.338 -60.344 1.00 58.84 89 LYS A C 1
ATOM 732 O O . LYS A 1 89 ? 31.608 13.296 -61.569 1.00 58.84 89 LYS A O 1
ATOM 737 N N . GLU A 1 90 ? 32.625 14.089 -59.730 1.00 59.97 90 GLU A N 1
ATOM 738 C CA . GLU A 1 90 ? 33.608 14.896 -60.450 1.00 59.97 90 GLU A CA 1
ATOM 739 C C . GLU A 1 90 ? 34.689 14.006 -61.092 1.00 59.97 90 GLU A C 1
ATOM 741 O O . GLU A 1 90 ? 34.963 14.145 -62.285 1.00 59.97 90 GLU A O 1
ATOM 746 N N . ILE A 1 91 ? 35.166 12.982 -60.372 1.00 59.34 91 ILE A N 1
ATOM 747 C CA . ILE A 1 91 ? 36.147 11.996 -60.872 1.00 59.34 91 ILE A CA 1
ATOM 748 C C . ILE A 1 91 ? 35.595 11.171 -62.052 1.00 59.34 91 ILE A C 1
ATOM 750 O O . ILE A 1 91 ? 36.299 10.929 -63.036 1.00 59.34 91 ILE A O 1
ATOM 754 N N . GLU A 1 92 ? 34.324 10.753 -62.007 1.00 59.78 92 GLU A N 1
ATOM 755 C CA . GLU A 1 92 ? 33.687 10.026 -63.122 1.00 59.78 92 GLU A CA 1
ATOM 756 C C . GLU A 1 92 ? 33.565 10.886 -64.392 1.00 59.78 92 GLU A C 1
ATOM 758 O O . GLU A 1 92 ? 33.640 10.383 -65.517 1.00 59.78 92 GLU A O 1
ATOM 763 N N . LYS A 1 93 ? 33.407 12.202 -64.224 1.00 58.53 93 LYS A N 1
ATOM 764 C CA . LYS A 1 93 ? 33.233 13.150 -65.327 1.00 58.53 93 LYS A CA 1
ATOM 765 C C . LYS A 1 93 ? 34.551 13.501 -66.018 1.00 58.53 93 LYS A C 1
ATOM 767 O O . LYS A 1 93 ? 34.540 13.783 -67.216 1.00 58.53 93 LYS A O 1
ATOM 772 N N . GLU A 1 94 ? 35.672 13.461 -65.300 1.00 58.72 94 GLU A N 1
ATOM 773 C CA . GLU A 1 94 ? 37.012 13.628 -65.879 1.00 58.72 94 GLU A CA 1
ATOM 774 C C . GLU A 1 94 ? 37.448 12.394 -66.678 1.00 58.72 94 GLU A C 1
ATOM 776 O O . GLU A 1 94 ? 37.921 12.524 -67.807 1.00 58.72 94 GLU A O 1
ATOM 781 N N . LYS A 1 95 ? 37.181 11.185 -66.171 1.00 54.62 95 LYS A N 1
ATOM 782 C CA . LYS A 1 95 ? 37.596 9.931 -66.822 1.00 54.62 95 LYS A CA 1
ATOM 783 C C . LYS A 1 95 ? 36.930 9.683 -68.186 1.00 54.62 95 LYS A C 1
ATOM 785 O O . LYS A 1 95 ? 37.543 9.096 -69.078 1.00 54.62 95 LYS A O 1
ATOM 790 N N . ASN A 1 96 ? 35.705 10.175 -68.373 1.00 53.09 96 ASN A N 1
ATOM 791 C CA . ASN A 1 96 ? 34.973 10.070 -69.642 1.00 53.09 96 ASN A CA 1
ATOM 792 C C . ASN A 1 96 ? 35.366 11.139 -70.680 1.00 53.09 96 ASN A C 1
ATOM 794 O O . ASN A 1 96 ? 34.924 11.060 -71.819 1.00 53.09 96 ASN A O 1
ATOM 798 N N . ARG A 1 97 ? 36.185 12.144 -70.326 1.00 54.28 97 ARG A N 1
ATOM 799 C CA . ARG A 1 97 ? 36.686 13.147 -71.288 1.00 54.28 97 ARG A CA 1
ATOM 800 C C . ARG A 1 97 ? 37.966 12.713 -71.998 1.00 54.28 97 ARG A C 1
ATOM 802 O O . ARG A 1 97 ? 38.218 13.163 -73.110 1.00 54.28 97 ARG A O 1
ATOM 809 N N . GLU A 1 98 ? 38.758 11.838 -71.384 1.00 54.59 98 GLU A N 1
ATOM 810 C CA . GLU A 1 98 ? 40.028 11.367 -71.959 1.00 54.59 98 GLU A CA 1
ATOM 811 C C . GLU A 1 98 ? 39.865 10.178 -72.921 1.00 54.59 98 GLU A C 1
ATOM 813 O O . GLU A 1 98 ? 40.795 9.837 -73.647 1.00 54.59 98 GLU A O 1
ATOM 818 N N . THR A 1 99 ? 38.686 9.552 -72.967 1.00 47.78 99 THR A N 1
ATOM 819 C CA . THR A 1 99 ? 38.435 8.337 -73.761 1.00 47.78 99 THR A CA 1
ATOM 820 C C . THR A 1 99 ? 37.870 8.590 -75.166 1.00 47.78 99 THR A C 1
ATOM 822 O O . THR A 1 99 ? 37.824 7.656 -75.963 1.00 47.78 99 THR A O 1
ATOM 825 N N . ASP A 1 100 ? 37.530 9.836 -75.521 1.00 52.78 100 ASP A N 1
ATOM 826 C CA . ASP A 1 100 ? 36.848 10.177 -76.787 1.00 52.78 100 ASP A CA 1
ATOM 827 C C . ASP A 1 100 ? 37.772 10.603 -77.954 1.00 52.78 100 ASP A C 1
ATOM 829 O O . ASP A 1 100 ? 37.289 10.980 -79.023 1.00 52.78 100 ASP A O 1
ATOM 833 N N . HIS A 1 101 ? 39.102 10.518 -77.824 1.00 56.41 101 HIS A N 1
ATOM 834 C CA . HIS A 1 101 ? 40.025 10.939 -78.892 1.00 56.41 101 HIS A CA 1
ATOM 835 C C . HIS A 1 101 ? 41.112 9.914 -79.243 1.00 56.41 101 HIS A C 1
ATOM 837 O O . HIS A 1 101 ? 42.295 10.187 -79.095 1.00 56.41 101 HIS A O 1
ATOM 843 N N . PHE A 1 102 ? 40.732 8.775 -79.831 1.00 46.97 102 PHE A N 1
ATOM 844 C CA . PHE A 1 102 ? 41.627 8.019 -80.721 1.00 46.97 102 PHE A CA 1
ATOM 845 C C . PHE A 1 102 ? 40.843 7.3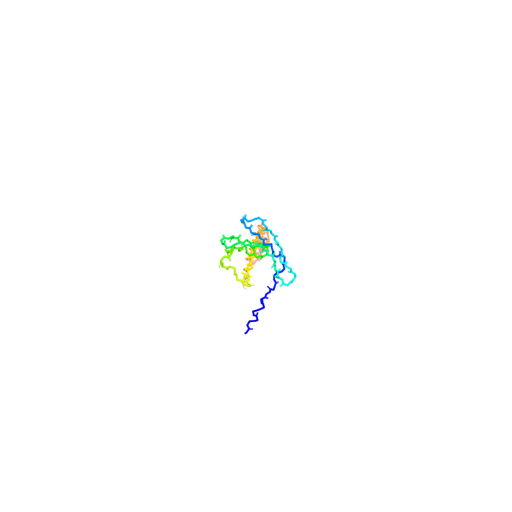66 -81.872 1.00 46.97 102 PHE A C 1
ATOM 847 O O . PHE A 1 102 ? 40.260 6.298 -81.724 1.00 46.97 102 PHE A O 1
ATOM 854 N N . PHE A 1 103 ? 40.876 7.991 -83.054 1.00 42.38 103 PHE A N 1
ATOM 855 C CA . PHE A 1 103 ? 40.635 7.317 -84.333 1.00 42.38 103 PHE A CA 1
ATOM 856 C C . PHE A 1 103 ? 41.987 7.151 -85.037 1.00 42.38 103 PHE A C 1
ATOM 858 O O . PHE A 1 103 ? 42.593 8.138 -85.452 1.00 42.38 103 PHE A O 1
ATOM 865 N N . LEU A 1 104 ? 42.464 5.912 -85.188 1.00 40.59 104 LEU A N 1
ATOM 866 C CA . LEU A 1 104 ? 43.542 5.593 -86.128 1.00 40.59 104 LEU A CA 1
ATOM 867 C C . LEU A 1 104 ? 42.925 5.377 -87.515 1.00 40.59 104 LEU A C 1
ATOM 869 O O . LEU A 1 104 ? 42.066 4.516 -87.694 1.00 40.59 104 LEU A O 1
ATOM 873 N N . ARG A 1 105 ? 43.366 6.175 -88.491 1.00 39.34 105 ARG A N 1
ATOM 874 C CA . ARG A 1 105 ? 43.042 6.027 -89.914 1.00 39.34 105 ARG A CA 1
ATOM 875 C C . ARG A 1 105 ? 44.208 5.311 -90.594 1.00 39.34 105 ARG A C 1
ATOM 877 O O . ARG A 1 105 ? 45.324 5.822 -90.576 1.00 39.34 105 ARG A O 1
ATOM 884 N N . THR A 1 106 ? 43.953 4.145 -91.173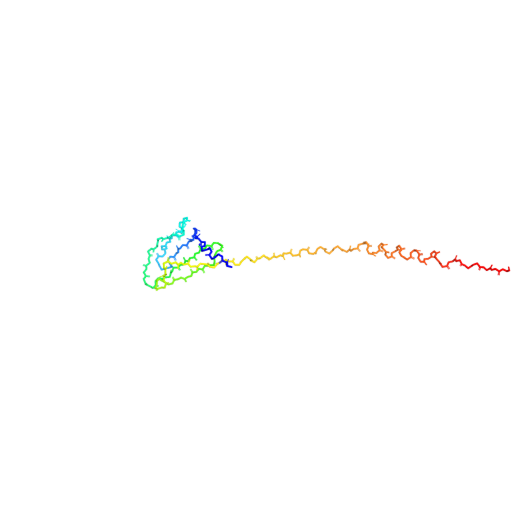 1.00 44.78 106 THR A N 1
ATOM 885 C CA . THR A 1 106 ? 44.879 3.433 -92.063 1.0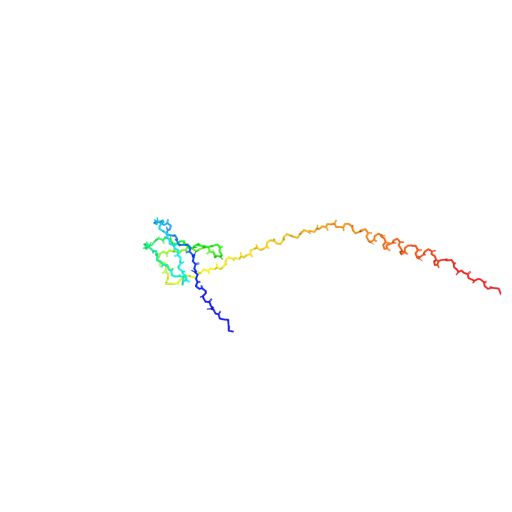0 44.78 106 THR A CA 1
ATOM 886 C C . THR A 1 106 ? 44.725 3.939 -93.503 1.00 44.78 106 THR A C 1
ATOM 888 O O . THR A 1 106 ? 43.607 4.221 -93.941 1.00 44.78 106 THR A O 1
ATOM 891 N N . PHE A 1 107 ? 45.846 4.063 -94.220 1.00 55.81 107 PHE A N 1
ATOM 892 C CA . PHE A 1 107 ? 45.916 4.090 -95.685 1.00 55.81 107 PHE A CA 1
ATOM 893 C C . PHE A 1 107 ? 46.573 2.795 -96.155 1.00 55.81 107 PHE A C 1
ATOM 895 O O . PHE A 1 107 ? 47.495 2.337 -95.440 1.00 55.81 107 PHE A O 1
#

Organism: NCBI:txid2420510

pLDDT: mean 77.26, std 19.97, range [35.5, 97.94]

Radius of gyration: 35.51 Å; chains: 1; bounding box: 60×42×107 Å

Foldseek 3Di:
DDPPPPDQDFFWWKAFPVVRDIDTAHPRNDIDDDDDQQIWIWTDDDQWDIDIDGPVRDDPDDDTHGDDDDDDDDPDDDPDPDPPVVVVVVVVVVVVVVPPDDDDDDD